Protein AF-A0A5J4UWK2-F1 (afdb_monomer)

pLDDT: mean 74.78, std 25.42, range [28.98, 98.69]

Secondary structure (DSSP, 8-state):
-PPP-------------------------------------------S---EEEEE-SS-TTSBSSHHHHHTSPP--TT-EEEEE-SSEEE--EEEEEEEEEEEEESSSSPEEEE--S--S-SEEEEEEEEEEESEEE--EEE-SSSS-EEESSS-SEEEEETTEE---------

Nearest PDB structures (foldseek):
  5c1e-assembly1_A  TM=6.680E-01  e=2.194E+00  Aspergillus niger ATCC 1015
  5c1c-assembly1_A  TM=6.688E-01  e=2.933E+00  Aspergillus niger ATCC 1015

Sequence (175 aa):
MFFAFLLSVVLSLGAKTPLQSTQSVPTISAQLHKDHIFQTALPLNQSSNLSCRSFVSQTLPESYHSVSEALAIPCTRDEGYEIILLDSEHTEYLKIDQNSSIIIRNAYTT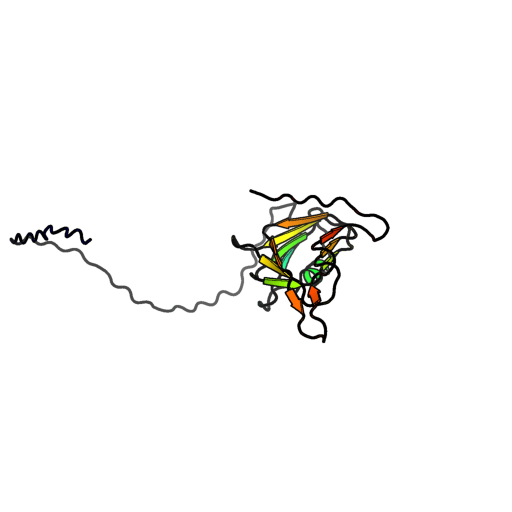PTIWQIDTMNGEIIQLITGNLTLINFEFRFIFLSNDSVPSFCPNKQLVFAGNEDNVRKLLFYLSP

Foldseek 3Di:
DDDDDDDDDDDDDDDDDDDDDDDDDDDDDDDDDDDDDDDDDDPPPDDPADEAEAEEDCPDPVGNPDPQSSQVPDTPGQQYYEYEYADLEDEAQEEDDDAHEYEYEYPDPAAREYFYPDAALESYEAAHYHYHYYRHDYDWDWDPPDPDIDIPNPHYHYFYHDPVDGDDDDDDDDD

Radius of gyration: 28.47 Å; Cα contacts (8 Å, |Δi|>4): 278; chains: 1; bounding box: 72×54×69 Å

Organism: NCBI:txid222440

Mean predicted aligned error: 15.44 Å

Solvent-accessible surface area (backbone atoms only — not comparable to full-atom values): 11475 Å² total; per-residue (Å²): 135,88,82,87,85,86,85,85,87,85,86,84,89,84,89,86,87,86,84,90,79,91,84,87,82,82,87,78,78,92,74,90,76,89,76,89,79,83,85,76,89,74,85,84,86,83,68,98,82,59,43,45,71,42,52,29,20,83,84,47,88,94,35,34,65,37,70,66,61,52,65,69,53,88,66,92,38,91,66,16,37,36,38,35,33,70,46,64,61,45,78,52,70,42,77,38,79,49,85,42,44,35,39,40,31,45,75,61,89,71,51,24,35,38,28,32,94,55,98,37,53,36,31,32,39,36,53,38,53,4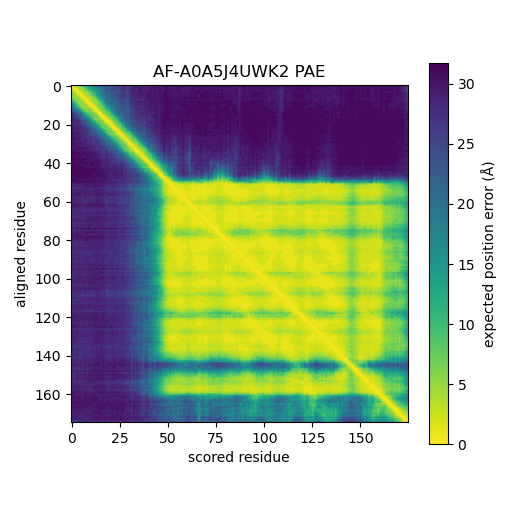6,83,45,81,42,59,69,41,81,46,77,40,79,45,77,89,49,102,61,78,39,59,12,46,70,72,42,64,68,44,42,31,50,102,92,46,80,49,88,81,82,83,84,80,78,133

Structure (mmCIF, N/CA/C/O backbone):
data_AF-A0A5J4UWK2-F1
#
_entry.id   AF-A0A5J4UWK2-F1
#
loop_
_atom_site.group_PDB
_atom_site.id
_atom_site.type_symbol
_atom_site.label_atom_id
_atom_site.label_alt_id
_atom_site.label_comp_id
_atom_site.label_asym_id
_atom_site.label_entity_id
_atom_site.label_seq_id
_atom_site.pdbx_PDB_ins_code
_atom_site.Cartn_x
_atom_site.Cartn_y
_atom_site.Cartn_z
_atom_site.occupancy
_atom_site.B_iso_or_equiv
_atom_site.auth_seq_id
_atom_site.auth_comp_id
_atom_site.auth_asym_id
_atom_site.auth_atom_id
_atom_site.pdbx_PDB_model_num
ATOM 1 N N . MET A 1 1 ? 11.121 -39.668 -44.895 1.00 43.03 1 MET A N 1
ATOM 2 C CA . MET A 1 1 ? 10.428 -40.492 -45.909 1.00 43.03 1 MET A CA 1
ATOM 3 C C . MET A 1 1 ? 8.939 -40.265 -45.717 1.00 43.03 1 MET A C 1
ATOM 5 O O . MET A 1 1 ? 8.455 -40.449 -44.610 1.00 43.03 1 MET A O 1
ATOM 9 N N . PHE A 1 2 ? 8.287 -39.700 -46.731 1.00 38.59 2 PHE A N 1
ATOM 10 C CA . PHE A 1 2 ? 6.919 -39.178 -46.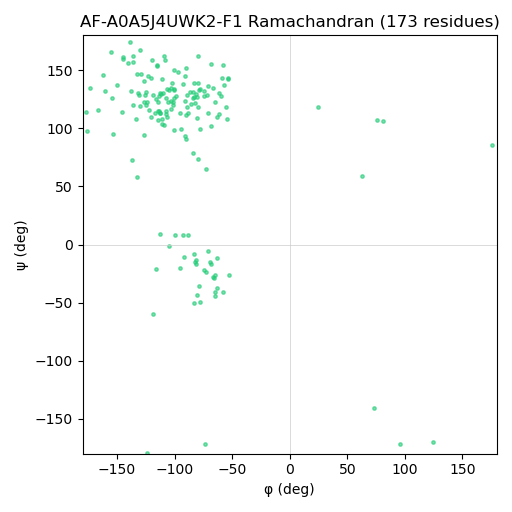698 1.00 38.59 2 PHE A CA 1
ATOM 11 C C . PHE A 1 2 ? 5.872 -40.288 -46.507 1.00 38.59 2 PHE A C 1
ATOM 13 O O . PHE A 1 2 ? 5.917 -41.290 -47.214 1.00 38.59 2 PHE A O 1
ATOM 20 N N . PHE A 1 3 ? 4.904 -40.067 -45.612 1.00 39.00 3 PHE A N 1
ATOM 21 C CA . PHE A 1 3 ? 3.642 -40.808 -45.559 1.00 39.00 3 PHE A CA 1
ATOM 22 C C . PHE A 1 3 ? 2.536 -39.924 -46.144 1.00 39.00 3 PHE A C 1
ATOM 24 O O . PHE A 1 3 ? 2.249 -38.852 -45.617 1.00 39.00 3 PHE A O 1
ATOM 31 N N . ALA A 1 4 ? 1.946 -40.367 -47.253 1.00 44.16 4 ALA A N 1
ATOM 32 C CA . ALA A 1 4 ? 0.772 -39.756 -47.858 1.00 44.16 4 ALA A CA 1
ATOM 33 C C . ALA A 1 4 ? -0.489 -40.397 -47.260 1.00 44.16 4 ALA A C 1
ATOM 35 O O . ALA A 1 4 ? -0.702 -41.596 -47.421 1.00 44.16 4 ALA A O 1
ATOM 36 N N . PHE A 1 5 ? -1.323 -39.598 -46.594 1.00 40.53 5 PHE A N 1
ATOM 37 C CA . PHE A 1 5 ? -2.692 -39.970 -46.247 1.00 40.53 5 PHE A CA 1
ATOM 38 C C . PHE A 1 5 ? -3.656 -39.179 -47.139 1.00 40.53 5 PHE A C 1
ATOM 40 O O . PHE A 1 5 ? -3.723 -37.955 -47.077 1.00 40.53 5 PHE A O 1
ATOM 47 N N . LEU A 1 6 ? -4.378 -39.906 -47.990 1.00 43.59 6 LEU A N 1
ATOM 48 C CA . LEU A 1 6 ? -5.564 -39.466 -48.725 1.00 43.59 6 LEU A CA 1
ATOM 49 C C . LEU A 1 6 ? -6.793 -40.011 -47.989 1.00 43.59 6 LEU A C 1
ATOM 51 O O . LEU A 1 6 ? -6.788 -41.196 -47.682 1.00 43.59 6 LEU A O 1
ATOM 55 N N . LEU A 1 7 ? -7.823 -39.186 -47.759 1.00 34.19 7 LEU A N 1
ATOM 56 C CA . LEU A 1 7 ? -9.255 -39.559 -47.678 1.00 34.19 7 LEU A CA 1
ATOM 57 C C . LEU A 1 7 ? -10.077 -38.256 -47.494 1.00 34.19 7 LEU A C 1
ATOM 59 O O . LEU A 1 7 ? -9.946 -37.576 -46.484 1.00 34.19 7 LEU A O 1
ATOM 63 N N . SER A 1 8 ? -10.645 -37.688 -48.564 1.00 42.53 8 SER A N 1
ATOM 64 C CA . SER A 1 8 ? -12.017 -37.854 -49.098 1.00 42.53 8 SER A CA 1
ATOM 65 C C . SER A 1 8 ? -13.097 -37.012 -48.391 1.00 42.53 8 SER A C 1
ATOM 67 O O . SER A 1 8 ? -13.543 -37.328 -47.292 1.00 42.53 8 SER A O 1
ATOM 69 N N . VAL A 1 9 ? -13.537 -35.961 -49.093 1.00 35.78 9 VAL A N 1
ATOM 70 C CA . VAL A 1 9 ? -14.672 -35.075 -48.784 1.00 35.78 9 VAL A CA 1
ATOM 71 C C . VAL A 1 9 ? -15.983 -35.756 -49.181 1.00 35.78 9 VAL A C 1
ATOM 73 O O . VAL A 1 9 ? -16.100 -36.243 -50.304 1.00 35.78 9 VAL A O 1
ATOM 76 N N . VAL A 1 10 ? -16.987 -35.740 -48.300 1.00 43.50 10 VAL A N 1
ATOM 77 C CA . VAL A 1 10 ? -18.362 -36.138 -48.637 1.00 43.50 10 VAL A CA 1
ATOM 78 C C . VAL A 1 10 ? -19.229 -34.884 -48.727 1.00 43.50 10 VAL A C 1
ATOM 80 O O . VAL A 1 10 ? -19.514 -34.234 -47.725 1.00 43.50 10 VAL A O 1
ATOM 83 N N . LEU A 1 11 ? -19.642 -34.549 -49.950 1.00 34.69 11 LEU A N 1
ATOM 84 C CA . LEU A 1 11 ? -20.719 -33.603 -50.235 1.00 34.69 11 LEU A CA 1
ATOM 85 C C . LEU A 1 11 ? -22.045 -34.363 -50.162 1.00 34.69 11 LEU A C 1
ATOM 87 O O . LEU A 1 11 ? -22.222 -35.353 -50.868 1.00 34.69 11 LEU A O 1
ATOM 91 N N . SER A 1 12 ? -22.995 -33.879 -49.363 1.00 41.53 12 SER A N 1
ATOM 92 C CA . SER A 1 12 ? -24.398 -34.267 -49.520 1.00 41.53 12 SER A CA 1
ATOM 93 C C . SER A 1 12 ? -25.218 -33.030 -49.878 1.00 41.53 12 SER A C 1
ATOM 95 O O . SER A 1 12 ? -25.323 -32.088 -49.096 1.00 41.53 12 SER A O 1
ATOM 97 N N . LEU A 1 13 ? -25.748 -33.022 -51.103 1.00 36.50 13 LEU A N 1
ATOM 98 C CA . LEU A 1 13 ? -26.844 -32.156 -51.524 1.00 36.50 13 LEU A CA 1
ATOM 99 C C . LEU A 1 13 ? -28.119 -33.000 -51.525 1.00 36.50 13 LEU A C 1
ATOM 101 O O . LEU A 1 13 ? -28.219 -33.974 -52.267 1.00 36.50 13 LEU A O 1
ATOM 105 N N . GLY A 1 14 ? -29.099 -32.600 -50.722 1.00 36.50 14 GLY A N 1
ATOM 106 C CA . GLY A 1 14 ? -30.459 -33.123 -50.763 1.00 36.50 14 GLY A CA 1
ATOM 107 C C . GLY A 1 14 ? -31.444 -31.963 -50.728 1.00 36.50 14 GLY A C 1
ATOM 108 O O . GLY A 1 14 ? -31.588 -31.302 -49.707 1.00 36.50 14 GLY A O 1
ATOM 109 N N . ALA A 1 15 ? -32.096 -31.703 -51.859 1.00 37.31 15 ALA A N 1
ATOM 110 C CA . ALA A 1 15 ? -33.138 -30.696 -52.014 1.00 37.31 15 ALA A CA 1
ATOM 111 C C . ALA A 1 15 ? -34.534 -31.343 -51.973 1.00 37.31 15 ALA A C 1
ATOM 113 O O . ALA A 1 15 ? -34.770 -32.299 -52.712 1.00 37.31 15 ALA A O 1
ATOM 114 N N . LYS A 1 16 ? -35.472 -30.770 -51.199 1.00 34.38 16 LYS A N 1
ATOM 115 C CA . LYS A 1 16 ? -36.838 -30.411 -51.646 1.00 34.38 16 LYS A CA 1
ATOM 116 C C . LYS A 1 16 ? -37.617 -29.628 -50.569 1.00 34.38 16 LYS A C 1
ATOM 118 O O . LYS A 1 16 ? -37.584 -29.947 -49.390 1.00 34.38 16 LYS A O 1
ATOM 123 N N . THR A 1 17 ? -38.260 -28.574 -51.058 1.00 41.78 17 THR A N 1
ATOM 124 C CA . THR A 1 17 ? -39.086 -27.485 -50.488 1.00 41.78 17 THR A CA 1
ATOM 125 C C . THR A 1 17 ? -40.504 -27.932 -50.041 1.00 41.78 17 THR A C 1
ATOM 127 O O . THR A 1 17 ? -40.829 -29.102 -50.218 1.00 41.78 17 THR A O 1
ATOM 130 N N . PRO A 1 18 ? -41.444 -27.030 -49.657 1.00 43.88 18 PRO A N 1
ATOM 131 C CA . PRO A 1 18 ? -41.449 -26.072 -48.535 1.00 43.88 18 PRO A CA 1
ATOM 132 C C . PRO A 1 18 ? -42.763 -26.154 -47.700 1.00 43.88 18 PRO A C 1
ATOM 134 O O . PRO A 1 18 ? -43.771 -26.671 -48.174 1.00 43.88 18 PRO A O 1
ATOM 137 N N . LEU A 1 19 ? -42.825 -25.543 -46.509 1.00 29.08 19 LEU A N 1
ATOM 138 C CA . LEU A 1 19 ? -44.104 -25.056 -45.957 1.00 29.08 19 LEU A CA 1
ATOM 139 C C . LEU A 1 19 ? -43.891 -23.890 -44.979 1.00 29.08 19 LEU A C 1
ATOM 141 O O . LEU A 1 19 ? -43.090 -23.961 -44.052 1.00 29.08 19 LEU A O 1
ATOM 145 N N . GLN A 1 20 ? -44.598 -22.797 -45.270 1.00 34.22 20 GLN A N 1
ATOM 146 C CA . GLN A 1 20 ? -44.681 -21.534 -44.535 1.00 34.22 20 GLN A CA 1
ATOM 147 C C . GLN A 1 20 ? -45.181 -21.710 -43.095 1.00 34.22 20 GLN A C 1
ATOM 149 O O . GLN A 1 20 ? -46.160 -22.412 -42.871 1.00 34.22 20 GLN A O 1
ATOM 154 N N . SER A 1 21 ? -44.639 -20.921 -42.164 1.00 28.98 21 SER A N 1
ATOM 155 C CA . SER A 1 21 ? -45.389 -19.807 -41.558 1.00 28.98 21 SER A CA 1
ATOM 156 C C . SER A 1 21 ? -44.516 -19.022 -40.569 1.00 28.98 21 SER A C 1
ATOM 158 O O . SER A 1 21 ? -44.122 -19.528 -39.527 1.00 28.98 21 SER A O 1
ATOM 160 N N . THR A 1 22 ? -44.249 -17.772 -40.947 1.00 34.00 22 THR A N 1
ATOM 161 C CA . THR A 1 22 ? -44.325 -16.533 -40.152 1.00 34.00 22 THR A CA 1
ATOM 162 C C . THR A 1 22 ? -44.189 -16.620 -38.627 1.00 34.00 22 THR A C 1
ATOM 164 O O . THR A 1 22 ? -45.107 -17.090 -37.963 1.00 34.00 22 THR A O 1
ATOM 167 N N . GLN A 1 23 ? -43.154 -15.972 -38.078 1.00 35.69 23 GLN A N 1
ATOM 168 C CA . GLN A 1 23 ? -43.320 -14.950 -37.034 1.00 35.69 23 GLN A CA 1
ATOM 169 C C . GLN A 1 23 ? -42.065 -14.068 -36.892 1.00 35.69 23 GLN A C 1
ATOM 171 O O . GLN A 1 23 ? -40.941 -14.471 -37.169 1.00 35.69 23 GLN A O 1
ATOM 176 N N . SER A 1 24 ? -42.336 -12.810 -36.575 1.00 34.81 24 SER A N 1
ATOM 177 C CA . SER A 1 24 ? -41.574 -11.582 -36.801 1.00 34.81 24 SER A CA 1
ATOM 178 C C . SER A 1 24 ? -40.419 -11.322 -35.828 1.00 34.81 24 SER A C 1
ATOM 180 O O . SER A 1 24 ? -40.590 -11.430 -34.617 1.00 34.81 24 SER A O 1
ATOM 182 N N . VAL A 1 25 ? -39.293 -10.843 -36.365 1.00 33.84 25 VAL A N 1
ATOM 183 C CA . VAL A 1 25 ? -38.193 -10.191 -35.631 1.00 33.84 25 VAL A CA 1
ATOM 184 C C . VAL A 1 25 ? -38.492 -8.693 -35.506 1.00 33.84 25 VAL A C 1
ATOM 186 O O . VAL A 1 25 ? -38.769 -8.071 -36.533 1.00 33.84 25 VAL A O 1
ATOM 189 N N . PRO A 1 26 ? -38.379 -8.066 -34.321 1.00 36.09 26 PRO A N 1
ATOM 190 C CA . PRO A 1 26 ? -38.217 -6.628 -34.235 1.00 36.09 26 PRO A CA 1
ATOM 191 C C . PRO A 1 26 ? -36.731 -6.271 -34.116 1.00 36.09 26 PRO A C 1
ATOM 193 O O . PRO A 1 26 ? -36.068 -6.552 -33.120 1.00 36.09 26 PRO A O 1
ATOM 196 N N . THR A 1 27 ? -36.225 -5.615 -35.157 1.00 32.97 27 THR A N 1
ATOM 197 C CA . THR A 1 27 ? -35.050 -4.743 -35.107 1.00 32.97 27 THR A CA 1
ATOM 198 C C . THR A 1 27 ? -35.382 -3.542 -34.222 1.00 32.97 27 THR A C 1
ATOM 200 O O . THR A 1 27 ? -36.329 -2.818 -34.523 1.00 32.97 27 THR A O 1
ATOM 203 N N . ILE A 1 28 ? -34.610 -3.299 -33.161 1.00 34.47 28 ILE A N 1
ATOM 204 C CA . ILE A 1 28 ? -34.637 -2.017 -32.445 1.00 34.47 28 ILE A CA 1
ATOM 205 C C . ILE A 1 28 ? -33.231 -1.429 -32.470 1.00 34.47 28 ILE A C 1
ATOM 207 O O . ILE A 1 28 ? -32.272 -2.001 -31.955 1.00 34.47 28 ILE A O 1
ATOM 211 N N . SER A 1 29 ? -33.157 -0.290 -33.150 1.00 34.34 29 SER A N 1
ATOM 212 C CA . SER A 1 29 ? -32.021 0.607 -33.287 1.00 34.34 29 SER A CA 1
ATOM 213 C C . SER A 1 29 ? -31.446 1.031 -31.937 1.00 34.34 29 SER A C 1
ATOM 215 O O . SER A 1 29 ? -32.180 1.327 -30.996 1.00 34.34 29 SER A O 1
ATOM 217 N N . ALA A 1 30 ? -30.119 1.142 -31.879 1.00 35.59 30 ALA A N 1
ATOM 218 C CA . ALA A 1 30 ? -29.423 1.819 -30.797 1.00 35.59 30 ALA A CA 1
ATOM 219 C C . ALA A 1 30 ? -29.822 3.304 -30.780 1.00 35.59 30 ALA A C 1
ATOM 221 O O . ALA A 1 30 ? -29.449 4.068 -31.671 1.00 35.59 30 ALA A O 1
ATOM 222 N N . GLN A 1 31 ? -30.577 3.708 -29.761 1.00 32.22 31 GLN A N 1
ATOM 223 C CA . GLN A 1 31 ? -30.819 5.107 -29.436 1.00 32.22 31 GLN A CA 1
ATOM 224 C C . GLN A 1 31 ? -30.112 5.423 -28.119 1.00 32.22 31 GLN A C 1
ATOM 226 O O . GLN A 1 31 ? -30.502 4.974 -27.046 1.00 32.22 31 GLN A O 1
ATOM 231 N N . LEU A 1 32 ? -29.030 6.188 -28.251 1.00 31.91 32 LEU A N 1
ATOM 232 C CA . LEU A 1 32 ? -28.302 6.865 -27.188 1.00 31.91 32 LEU A CA 1
ATOM 233 C C . LEU A 1 32 ? -29.280 7.743 -26.388 1.00 31.91 32 LEU A C 1
ATOM 235 O O . LEU A 1 32 ? -29.733 8.769 -26.895 1.00 31.91 32 LEU A O 1
ATOM 239 N N . HIS A 1 33 ? -29.605 7.346 -25.157 1.00 29.83 33 HIS A N 1
ATOM 240 C CA . HIS A 1 33 ? -30.259 8.213 -24.176 1.00 2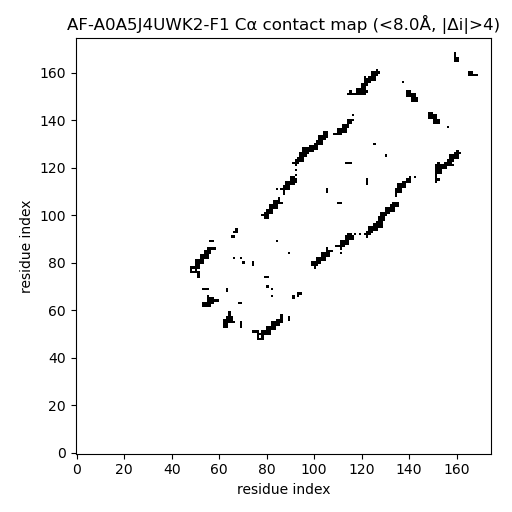9.83 33 HIS A CA 1
ATOM 241 C C . HIS A 1 33 ? -29.238 8.590 -23.108 1.00 29.83 33 HIS A C 1
ATOM 243 O O . HIS A 1 33 ? -28.711 7.754 -22.376 1.00 29.83 33 HIS A O 1
ATOM 249 N N . LYS A 1 34 ? -28.909 9.876 -23.109 1.00 42.69 34 LYS A N 1
ATOM 250 C CA . LYS A 1 34 ? -28.020 10.545 -22.176 1.00 42.69 34 LYS A CA 1
ATOM 251 C C . LYS A 1 34 ? -28.895 11.052 -21.040 1.00 42.69 34 LYS A C 1
ATOM 253 O O . LYS A 1 34 ? -29.401 12.159 -21.158 1.00 42.69 34 LYS A O 1
ATOM 258 N N . ASP A 1 35 ? -29.043 10.269 -19.975 1.00 32.16 35 ASP A N 1
ATOM 259 C CA . ASP A 1 35 ? -29.696 10.753 -18.761 1.00 32.16 35 ASP A CA 1
ATOM 260 C C . ASP A 1 35 ? -28.721 10.848 -17.591 1.00 32.16 35 ASP A C 1
ATOM 262 O O . ASP A 1 35 ? -28.131 9.894 -17.089 1.00 32.16 35 ASP A O 1
ATOM 266 N N . HIS A 1 36 ? -28.565 12.108 -17.225 1.00 35.97 36 HIS A N 1
ATOM 267 C CA . HIS A 1 36 ? -28.028 12.679 -16.018 1.00 35.97 36 HIS A CA 1
ATOM 268 C C . HIS A 1 36 ? -28.782 12.137 -14.795 1.00 35.97 36 HIS A C 1
ATOM 270 O O . HIS A 1 36 ? -29.971 12.401 -14.646 1.00 35.97 36 HIS A O 1
ATOM 276 N N . ILE A 1 37 ? -28.093 11.438 -13.890 1.00 31.30 37 ILE A N 1
ATOM 277 C CA . ILE A 1 37 ? -28.556 11.288 -12.505 1.00 31.30 37 ILE A CA 1
ATOM 278 C C . ILE A 1 37 ? -27.422 11.725 -11.584 1.00 31.30 37 ILE A C 1
ATOM 280 O O . ILE A 1 37 ? -26.526 10.957 -11.243 1.00 31.30 37 ILE A O 1
ATOM 284 N N . PHE A 1 38 ? -27.476 12.996 -11.193 1.00 40.97 38 PHE A N 1
ATOM 285 C CA . PHE A 1 38 ? -26.950 13.423 -9.908 1.00 40.97 38 PHE A CA 1
ATOM 286 C C . PHE A 1 38 ? -28.018 13.171 -8.838 1.00 40.97 38 PHE A C 1
ATOM 288 O O . PHE A 1 38 ? -29.189 13.481 -9.033 1.00 40.97 38 PHE A O 1
ATOM 295 N N . GLN A 1 39 ? -27.532 12.682 -7.696 1.00 48.44 39 GLN A N 1
ATOM 296 C CA . GLN A 1 39 ? -28.163 12.617 -6.377 1.00 48.44 39 GLN A CA 1
ATOM 297 C C . GLN A 1 39 ? -29.241 11.551 -6.143 1.00 48.44 39 GLN A C 1
ATOM 299 O O . GLN A 1 39 ? -30.425 11.727 -6.409 1.00 48.44 39 GLN A O 1
ATOM 304 N N . THR A 1 40 ? -28.858 10.539 -5.364 1.00 33.31 40 THR A N 1
ATOM 305 C CA . THR A 1 40 ? -29.579 10.283 -4.110 1.00 33.31 40 THR A CA 1
ATOM 306 C C . THR A 1 40 ? -28.596 9.766 -3.065 1.00 33.31 40 THR A C 1
ATOM 308 O O . THR A 1 40 ? -28.025 8.689 -3.212 1.00 33.31 40 THR A O 1
ATOM 311 N N . ALA A 1 41 ? -28.373 10.552 -2.011 1.00 52.06 41 ALA A N 1
ATOM 312 C CA . ALA A 1 41 ? -27.774 10.046 -0.786 1.00 52.06 41 ALA A CA 1
ATOM 313 C C . ALA A 1 41 ? -28.707 8.959 -0.228 1.00 52.06 41 ALA A C 1
ATOM 315 O O . ALA A 1 41 ? -29.835 9.256 0.165 1.00 52.06 41 ALA A O 1
ATOM 316 N N . LEU A 1 42 ? -28.262 7.701 -0.236 1.00 37.16 42 LEU A N 1
ATOM 317 C CA . LEU A 1 42 ? -28.945 6.626 0.478 1.00 37.16 42 LEU A CA 1
ATOM 318 C C . LEU A 1 42 ? -28.534 6.673 1.957 1.00 37.16 42 LEU A C 1
ATOM 320 O O . LEU A 1 42 ? -27.336 6.687 2.249 1.00 37.16 42 LEU A O 1
ATOM 324 N N . PRO A 1 43 ? -29.485 6.659 2.907 1.00 49.44 43 PRO A N 1
ATOM 325 C CA . PRO A 1 43 ? -29.156 6.558 4.316 1.00 49.44 43 PRO A CA 1
ATOM 326 C C . PRO A 1 43 ? -28.823 5.094 4.612 1.00 49.44 43 PRO A C 1
ATOM 328 O O . PRO A 1 43 ? -29.721 4.272 4.784 1.00 49.44 43 PRO A O 1
ATOM 331 N N . LEU A 1 44 ? -27.538 4.735 4.669 1.00 39.81 44 LEU A N 1
ATOM 332 C CA . LEU A 1 44 ? -27.152 3.401 5.126 1.00 39.81 44 LEU A CA 1
ATOM 333 C C . LEU A 1 44 ? -27.079 3.381 6.655 1.00 39.81 44 LEU A C 1
ATOM 335 O O . LEU A 1 44 ? -26.008 3.438 7.252 1.00 39.81 44 LEU A O 1
ATOM 339 N N . ASN A 1 45 ? -28.241 3.283 7.295 1.00 62.44 45 ASN A N 1
ATOM 340 C CA . ASN A 1 45 ? -28.310 2.769 8.653 1.00 62.44 45 ASN A CA 1
ATOM 341 C C . ASN A 1 45 ? -28.508 1.249 8.591 1.00 62.44 45 ASN A C 1
ATOM 343 O O . ASN A 1 45 ? -29.643 0.792 8.489 1.00 62.44 45 ASN A O 1
ATOM 347 N N . GLN A 1 46 ? -27.395 0.505 8.592 1.00 47.62 46 GLN A N 1
ATOM 348 C CA . GLN A 1 46 ? -27.211 -0.800 9.252 1.00 47.62 46 GLN A CA 1
ATOM 349 C C . GLN A 1 46 ? -25.823 -1.377 8.920 1.00 47.62 46 GLN A C 1
ATOM 351 O O . GLN A 1 46 ? -25.645 -2.171 8.004 1.00 47.62 46 GLN A O 1
ATOM 356 N N . SER A 1 47 ? -24.822 -0.973 9.694 1.00 47.75 47 SER A N 1
ATOM 357 C CA . SER A 1 47 ? -23.765 -1.869 10.170 1.00 47.75 47 SER A CA 1
ATOM 358 C C . SER A 1 47 ? -23.028 -1.114 11.265 1.00 47.75 47 SER A C 1
ATOM 360 O O . SER A 1 47 ? -22.463 -0.044 11.037 1.00 47.75 47 SER A O 1
ATOM 362 N N . SER A 1 48 ? -23.098 -1.639 12.482 1.00 54.69 48 SER A N 1
ATOM 363 C CA . SER A 1 48 ? -22.409 -1.065 13.633 1.00 54.69 48 SER A CA 1
ATOM 364 C C . SER A 1 48 ? -20.888 -1.246 13.568 1.00 54.69 48 SER A C 1
ATOM 366 O O . SER A 1 48 ? -20.210 -0.649 14.389 1.00 54.69 48 SER A O 1
ATOM 368 N N . ASN A 1 49 ? -20.360 -1.979 12.577 1.00 61.16 49 ASN A N 1
ATOM 369 C CA . ASN A 1 49 ? -18.951 -2.361 12.473 1.00 61.16 49 ASN A CA 1
ATOM 370 C C . ASN A 1 49 ? -18.457 -2.193 11.022 1.00 61.16 49 ASN A C 1
ATOM 372 O O . ASN A 1 49 ? -18.321 -3.161 10.272 1.00 61.16 49 ASN A O 1
ATOM 376 N N . LEU A 1 50 ? -18.279 -0.951 10.576 1.00 83.62 50 LEU A N 1
ATOM 377 C CA . LEU A 1 50 ? -17.740 -0.628 9.250 1.00 83.62 50 LEU A CA 1
ATOM 378 C C . LEU A 1 50 ? -16.391 0.057 9.436 1.00 83.62 50 LEU A C 1
ATOM 380 O O . LEU A 1 50 ? -16.328 1.111 10.070 1.00 83.62 50 LEU A O 1
ATOM 384 N N . SER A 1 51 ? -15.350 -0.524 8.842 1.00 89.00 51 SER A N 1
ATOM 385 C CA . SER A 1 51 ? -14.037 0.100 8.694 1.00 89.00 51 SER A CA 1
ATOM 386 C C . SER A 1 51 ? -14.134 1.427 7.939 1.00 89.00 51 SER A C 1
ATOM 388 O O . SER A 1 51 ? -15.035 1.642 7.119 1.00 89.00 51 SER A O 1
ATOM 390 N N . CYS A 1 52 ? -13.177 2.320 8.182 1.00 95.50 52 CYS A N 1
ATOM 391 C CA . CYS A 1 52 ? -12.999 3.517 7.371 1.00 95.50 52 CYS A CA 1
ATOM 392 C C . CYS A 1 52 ? -12.518 3.100 5.985 1.00 95.50 52 CYS A C 1
ATOM 394 O O . CYS A 1 52 ? -11.358 2.721 5.803 1.00 95.50 52 CYS A O 1
ATOM 396 N N . ARG A 1 53 ? -13.449 3.106 5.029 1.00 96.75 53 ARG A N 1
ATOM 397 C CA . ARG A 1 53 ? -13.191 2.689 3.656 1.00 96.75 53 ARG A CA 1
ATOM 398 C C . ARG A 1 53 ? -12.720 3.862 2.808 1.00 96.75 53 ARG A C 1
ATOM 400 O O . ARG A 1 53 ? -13.429 4.862 2.715 1.00 96.75 53 ARG A O 1
ATOM 407 N N . SER A 1 54 ? -11.605 3.666 2.115 1.00 97.81 54 SER A N 1
ATOM 408 C CA . SER A 1 54 ? -11.037 4.629 1.170 1.00 97.81 54 SER A CA 1
ATOM 409 C C . SER A 1 54 ? -10.655 3.948 -0.142 1.00 97.81 54 SER A C 1
ATOM 411 O O . SER A 1 54 ? -10.237 2.789 -0.157 1.00 97.81 54 SER A O 1
ATOM 413 N N . PHE A 1 55 ? -10.785 4.680 -1.247 1.00 98.25 55 PHE A N 1
ATOM 414 C CA . PHE A 1 55 ? -10.348 4.245 -2.573 1.00 98.25 55 PHE A CA 1
ATOM 415 C C . PHE A 1 55 ? -9.084 5.002 -2.969 1.00 98.25 55 PHE A C 1
ATOM 417 O O . PHE A 1 55 ? -9.034 6.223 -2.814 1.00 98.25 55 PHE A O 1
ATOM 424 N N . VAL A 1 56 ? -8.089 4.275 -3.475 1.00 98.69 56 VAL A N 1
ATOM 425 C CA . VAL A 1 56 ? -6.800 4.828 -3.903 1.00 98.69 56 VAL A CA 1
ATOM 426 C C . VAL A 1 56 ? -6.603 4.569 -5.390 1.00 98.69 56 VAL A C 1
ATOM 428 O O . VAL A 1 56 ? -6.740 3.429 -5.845 1.00 98.69 56 VAL A O 1
ATOM 431 N N . SER A 1 57 ? -6.275 5.622 -6.132 1.00 98.38 57 SER A N 1
ATOM 432 C CA . SER A 1 57 ? -5.824 5.542 -7.518 1.00 98.38 57 SER A CA 1
ATOM 433 C C . SER A 1 57 ? -4.878 6.689 -7.850 1.00 98.38 57 SER A C 1
ATOM 435 O O . SER A 1 57 ? -5.152 7.841 -7.531 1.00 98.38 57 SER A O 1
ATOM 437 N N . GLN A 1 58 ? -3.806 6.373 -8.565 1.00 97.88 58 GLN A N 1
ATOM 438 C CA . GLN A 1 58 ? -2.856 7.319 -9.144 1.00 97.88 58 GLN A CA 1
ATOM 439 C C . GLN A 1 58 ? -3.346 7.881 -10.491 1.00 97.88 58 GLN A C 1
ATOM 441 O O . GLN A 1 58 ? -2.720 8.787 -11.040 1.00 97.88 58 GLN A O 1
ATOM 446 N N . THR A 1 59 ? -4.445 7.348 -11.044 1.00 96.75 59 THR A N 1
ATOM 447 C CA . THR A 1 59 ? -4.983 7.741 -12.359 1.00 96.75 59 THR A CA 1
ATOM 448 C C . THR A 1 59 ? -6.372 8.383 -12.301 1.00 96.75 59 THR A C 1
ATOM 450 O O . THR A 1 59 ? -6.741 9.115 -13.224 1.00 96.75 59 THR A O 1
ATOM 453 N N . LEU A 1 60 ? -7.145 8.155 -11.231 1.00 96.50 60 LEU A N 1
ATOM 454 C CA . LEU A 1 60 ? -8.507 8.675 -11.077 1.00 96.50 60 LEU A CA 1
ATOM 455 C C . LEU A 1 60 ? -8.554 9.927 -10.170 1.00 96.50 60 LEU A C 1
ATOM 457 O O . LEU A 1 60 ? -8.127 9.863 -9.018 1.00 96.50 60 LEU A O 1
ATOM 461 N N . PRO A 1 61 ? -9.134 11.057 -10.631 1.00 92.31 61 PRO A N 1
ATOM 462 C CA . PRO A 1 61 ? -9.160 12.308 -9.858 1.00 92.31 61 PRO A CA 1
ATOM 463 C C . PRO A 1 61 ? -9.978 12.281 -8.559 1.00 92.31 61 PRO A C 1
ATOM 465 O O . PRO A 1 61 ? -9.678 13.026 -7.636 1.00 92.31 61 PRO A O 1
ATOM 468 N N . GLU A 1 62 ? -11.021 11.451 -8.484 1.00 92.44 62 GLU A N 1
ATOM 469 C CA . GLU A 1 62 ? -11.972 11.421 -7.355 1.00 92.44 62 GLU A CA 1
ATOM 470 C C . GLU A 1 62 ? -11.533 10.482 -6.212 1.00 92.44 62 GLU A C 1
ATOM 472 O O . GLU A 1 62 ? -12.301 10.201 -5.292 1.00 92.44 62 GLU A O 1
ATOM 477 N N . SER A 1 63 ? -10.309 9.957 -6.275 1.00 96.94 63 SER A N 1
ATOM 478 C CA . SER A 1 63 ? -9.724 9.062 -5.272 1.00 96.94 63 SER A CA 1
ATOM 479 C C . SER A 1 63 ? -8.458 9.647 -4.662 1.00 96.94 63 SER A C 1
ATOM 481 O O . SER A 1 63 ? -7.779 10.473 -5.276 1.00 96.94 63 SER A O 1
ATOM 483 N N . TYR A 1 64 ? -8.106 9.160 -3.470 1.00 98.56 64 TYR A N 1
ATOM 484 C CA . TYR A 1 64 ? -6.798 9.435 -2.882 1.00 98.56 64 TYR A CA 1
ATOM 485 C C . TYR A 1 64 ? -5.701 8.968 -3.840 1.00 98.56 64 TYR A C 1
ATOM 487 O O . TYR A 1 64 ? -5.806 7.892 -4.429 1.00 98.56 64 TYR A O 1
ATOM 495 N N . HIS A 1 65 ? -4.655 9.769 -3.997 1.00 98.12 65 HIS A N 1
ATOM 496 C CA . HIS A 1 65 ? -3.558 9.470 -4.914 1.00 98.12 65 HIS A CA 1
ATOM 497 C C . HIS A 1 65 ? -2.542 8.495 -4.313 1.00 98.12 65 HIS A C 1
ATOM 499 O O . HIS A 1 65 ? -1.752 7.891 -5.039 1.00 98.12 65 HIS A O 1
ATOM 505 N N . SER A 1 66 ? -2.558 8.309 -2.993 1.00 98.50 66 SER A N 1
ATOM 506 C CA . SER A 1 66 ? -1.684 7.365 -2.303 1.00 98.50 66 SER A CA 1
ATOM 507 C C . SER A 1 66 ? -2.369 6.711 -1.103 1.00 98.50 66 SER A C 1
ATOM 509 O O . SER A 1 66 ? -3.354 7.212 -0.553 1.00 98.50 66 SER A O 1
ATOM 511 N N . VAL A 1 67 ? -1.833 5.570 -0.671 1.00 98.56 67 VAL A N 1
ATOM 512 C CA . VAL A 1 67 ? -2.262 4.893 0.556 1.00 98.56 67 VAL A CA 1
ATOM 513 C C . VAL A 1 67 ? -1.946 5.762 1.771 1.00 98.56 67 VAL A C 1
ATOM 515 O O . VAL A 1 67 ? -2.769 5.871 2.677 1.00 98.56 67 VAL A O 1
ATOM 518 N N . SER A 1 68 ? -0.783 6.411 1.786 1.00 98.25 68 SER A N 1
ATOM 519 C CA . SER A 1 68 ? -0.393 7.363 2.832 1.00 98.25 68 SER A CA 1
ATOM 520 C C . SER A 1 68 ? -1.377 8.528 2.973 1.00 98.25 68 SER A C 1
ATOM 522 O O . SER A 1 68 ? -1.720 8.890 4.098 1.00 98.25 68 SER A O 1
ATOM 524 N N . GLU A 1 69 ? -1.888 9.075 1.867 1.00 98.19 69 GLU A N 1
ATOM 525 C CA . GLU A 1 69 ? -2.912 10.124 1.888 1.00 98.19 69 GLU A CA 1
ATOM 526 C C . GLU A 1 69 ? -4.227 9.605 2.486 1.00 98.19 69 GLU A C 1
ATOM 528 O O . GLU A 1 69 ? -4.813 10.249 3.356 1.00 98.19 69 GLU A O 1
ATOM 533 N N . ALA A 1 70 ? -4.654 8.401 2.092 1.00 98.19 70 ALA A N 1
ATOM 534 C CA . ALA A 1 70 ? -5.850 7.772 2.645 1.00 98.19 70 ALA A CA 1
ATOM 535 C C . ALA A 1 70 ? -5.725 7.480 4.155 1.00 98.19 70 ALA A C 1
ATOM 537 O O . ALA A 1 70 ? -6.701 7.636 4.890 1.00 98.19 70 ALA A O 1
ATOM 538 N N . LEU A 1 71 ? -4.540 7.079 4.630 1.00 97.88 71 LEU A N 1
ATOM 539 C CA . LEU A 1 71 ? -4.264 6.819 6.051 1.00 97.88 71 LEU A CA 1
ATOM 540 C C . LEU A 1 71 ? -4.133 8.099 6.886 1.00 97.88 71 LEU A C 1
ATOM 542 O O . LEU A 1 71 ? -4.340 8.048 8.096 1.00 97.88 71 LEU A O 1
ATOM 546 N N . ALA A 1 72 ? -3.823 9.241 6.267 1.00 97.31 72 ALA A N 1
ATOM 547 C CA . ALA A 1 72 ? -3.749 10.525 6.962 1.00 97.31 72 ALA A CA 1
ATOM 548 C C . ALA A 1 72 ? -5.124 11.018 7.449 1.00 97.31 72 ALA A C 1
ATOM 550 O O . ALA A 1 72 ? -5.197 11.895 8.312 1.00 97.31 72 ALA A O 1
ATOM 551 N N . ILE A 1 73 ? -6.216 10.460 6.916 1.00 96.38 73 ILE A N 1
ATOM 552 C CA . ILE A 1 73 ? -7.578 10.768 7.345 1.00 96.38 73 ILE A CA 1
ATOM 553 C C . ILE A 1 73 ? -7.895 9.994 8.630 1.00 96.38 73 ILE A C 1
ATOM 555 O O . ILE A 1 73 ? -7.919 8.765 8.601 1.00 96.38 73 ILE A O 1
ATOM 559 N N . PRO A 1 74 ? -8.190 10.670 9.757 1.00 93.88 74 PRO A N 1
ATOM 560 C CA . PRO A 1 74 ? -8.433 9.985 11.019 1.00 93.88 74 PRO A CA 1
ATOM 561 C C . PRO A 1 74 ? -9.610 9.007 10.947 1.00 93.88 74 PRO A C 1
ATOM 563 O O . PRO A 1 74 ? -10.729 9.386 10.598 1.00 93.88 74 PRO A O 1
ATOM 566 N N . CYS A 1 75 ? -9.372 7.764 11.361 1.00 93.94 75 CYS A N 1
ATOM 567 C CA . CYS A 1 75 ? -10.413 6.762 11.539 1.00 93.94 75 CYS A CA 1
ATOM 568 C C . CYS A 1 75 ? -10.762 6.572 13.018 1.00 93.94 75 CYS A C 1
ATOM 570 O O . CYS A 1 75 ? -9.904 6.235 13.830 1.00 93.94 75 CYS A O 1
ATOM 572 N N . THR A 1 76 ? -12.038 6.749 13.365 1.00 90.00 76 THR A N 1
ATOM 573 C CA . THR A 1 76 ? -12.562 6.548 14.729 1.00 90.00 76 THR A CA 1
ATOM 574 C C . THR A 1 76 ? -13.249 5.195 14.919 1.00 90.00 76 THR A C 1
ATOM 576 O O . THR A 1 76 ? -13.902 4.977 15.936 1.00 90.00 76 THR A O 1
ATOM 579 N N . ARG A 1 77 ? -13.154 4.305 13.925 1.00 89.19 77 ARG A N 1
ATOM 580 C CA . ARG A 1 77 ? -13.794 2.986 13.926 1.00 89.19 77 ARG A CA 1
ATOM 581 C C . ARG A 1 77 ? -12.840 1.935 14.477 1.00 89.19 77 ARG A C 1
ATOM 583 O O . ARG A 1 77 ? -11.670 1.915 14.098 1.00 89.19 77 ARG A O 1
ATOM 590 N N . ASP A 1 78 ? -13.361 1.041 15.311 1.00 88.38 78 ASP A N 1
ATOM 591 C CA . ASP A 1 78 ? -12.576 -0.020 15.953 1.00 88.38 78 ASP A CA 1
ATOM 592 C C . ASP A 1 78 ? -12.049 -1.045 14.934 1.00 88.38 78 ASP A C 1
ATOM 594 O O . ASP A 1 78 ? -10.981 -1.628 15.116 1.00 88.38 78 ASP A O 1
ATOM 598 N N . GLU A 1 79 ? -12.757 -1.223 13.815 1.00 90.81 79 GLU A N 1
ATOM 599 C CA . GLU A 1 79 ? -12.355 -2.083 12.697 1.00 90.81 79 GLU A CA 1
ATOM 600 C C . GLU A 1 79 ? -11.138 -1.536 11.934 1.00 90.81 79 GLU A C 1
ATOM 602 O O . GLU A 1 79 ? -10.505 -2.265 11.167 1.00 90.81 79 GLU A O 1
ATOM 607 N N . GLY A 1 80 ? -10.800 -0.261 12.143 1.00 95.19 80 GLY A N 1
ATOM 608 C CA . GLY A 1 80 ? -9.694 0.416 11.484 1.00 95.19 80 GLY A CA 1
ATOM 609 C C . GLY A 1 80 ? -9.972 0.730 10.014 1.00 95.19 80 GLY A C 1
ATOM 610 O O . GLY A 1 80 ? -11.071 1.150 9.648 1.00 95.19 80 GLY A O 1
ATOM 611 N N . TYR A 1 81 ? -8.955 0.573 9.170 1.00 97.44 81 TYR A N 1
ATOM 612 C CA . TYR A 1 81 ? -8.950 1.031 7.781 1.00 97.44 81 TYR A CA 1
ATOM 613 C C . TYR A 1 81 ? -9.185 -0.116 6.797 1.00 97.44 81 TYR A C 1
ATOM 615 O O . TYR A 1 81 ? -8.595 -1.190 6.921 1.00 97.44 81 TYR A O 1
ATOM 623 N N . GLU A 1 82 ? -9.983 0.151 5.763 1.00 97.81 82 GLU A N 1
ATOM 624 C CA . GLU A 1 82 ? -10.057 -0.666 4.549 1.00 97.81 82 GLU A CA 1
ATOM 625 C C . GLU A 1 82 ? -9.695 0.207 3.345 1.00 97.81 82 GLU A C 1
ATOM 627 O O . GLU A 1 82 ? -10.453 1.088 2.945 1.00 97.81 82 GLU A O 1
ATOM 632 N N . ILE A 1 83 ? -8.537 -0.046 2.749 1.00 98.38 83 ILE A N 1
ATOM 633 C CA . ILE A 1 83 ? -8.038 0.693 1.594 1.00 98.38 83 ILE A CA 1
ATOM 634 C C . ILE A 1 83 ? -8.135 -0.203 0.364 1.00 98.38 83 ILE A C 1
ATOM 636 O O . ILE A 1 83 ? -7.635 -1.330 0.357 1.00 98.38 83 ILE A O 1
ATOM 640 N N . ILE A 1 84 ? -8.798 0.303 -0.674 1.00 98.44 84 ILE A N 1
ATOM 641 C CA . ILE A 1 84 ? -9.047 -0.418 -1.921 1.00 98.44 84 ILE A CA 1
ATOM 642 C C . ILE A 1 84 ? -8.262 0.262 -3.045 1.00 98.44 84 ILE A C 1
ATOM 644 O O . ILE A 1 84 ? -8.577 1.395 -3.414 1.00 98.44 84 ILE A O 1
ATOM 648 N N . LEU A 1 85 ? -7.258 -0.428 -3.591 1.00 98.56 85 LEU A N 1
ATOM 649 C CA . LEU A 1 85 ? -6.472 0.058 -4.729 1.00 98.56 85 LEU A CA 1
ATOM 650 C C . LEU A 1 85 ? -7.203 -0.249 -6.036 1.00 98.56 85 LEU A C 1
ATOM 652 O O . LEU A 1 85 ? -7.599 -1.393 -6.290 1.00 98.56 85 LEU A O 1
ATOM 656 N N . LEU A 1 86 ? -7.393 0.794 -6.843 1.00 98.19 86 LEU A N 1
ATOM 657 C CA . LEU A 1 86 ? -8.119 0.743 -8.110 1.00 98.19 86 LEU A CA 1
ATOM 658 C C . LEU A 1 86 ? -7.202 0.538 -9.321 1.00 98.19 86 LEU A C 1
ATOM 660 O O . LEU A 1 86 ? -7.685 0.110 -10.363 1.00 98.19 86 LEU A O 1
ATOM 664 N N . ASP A 1 87 ? -5.906 0.821 -9.213 1.00 98.06 87 ASP A N 1
ATOM 665 C CA . ASP A 1 87 ? -4.971 0.635 -10.324 1.00 98.06 87 ASP A CA 1
ATOM 666 C C . ASP A 1 87 ? -4.346 -0.768 -10.331 1.00 98.06 87 ASP A C 1
ATOM 668 O O . ASP A 1 87 ? -4.169 -1.419 -9.295 1.00 98.06 87 ASP A O 1
ATOM 672 N N . SER A 1 88 ? -3.986 -1.238 -11.528 1.00 97.50 88 SER A N 1
ATOM 673 C CA . SER A 1 88 ? -3.229 -2.483 -11.704 1.00 97.50 88 SER A CA 1
ATOM 674 C C . SER A 1 88 ? -1.765 -2.348 -11.293 1.00 97.50 88 SER A C 1
ATOM 676 O O . SER A 1 88 ? -1.129 -3.350 -10.985 1.00 97.50 88 SER A O 1
ATOM 678 N N . GLU A 1 89 ? -1.227 -1.129 -11.298 1.00 97.88 89 GLU A N 1
ATOM 679 C CA . GLU A 1 89 ? 0.112 -0.815 -10.807 1.00 97.88 89 GLU A CA 1
ATOM 680 C C . GLU A 1 89 ? 0.020 0.320 -9.791 1.00 97.88 89 GLU A C 1
ATOM 682 O O . GLU A 1 89 ? -0.749 1.259 -9.977 1.00 97.88 89 GLU A O 1
ATOM 687 N N . HIS A 1 90 ? 0.807 0.228 -8.725 1.00 98.00 90 HIS A N 1
ATOM 688 C CA . HIS A 1 90 ? 0.858 1.221 -7.663 1.00 98.00 90 HIS A CA 1
ATOM 689 C C . HIS A 1 90 ? 2.310 1.494 -7.290 1.00 98.00 90 HIS A C 1
ATOM 691 O O . HIS A 1 90 ? 3.042 0.583 -6.894 1.00 98.00 90 HIS A O 1
ATOM 697 N N . THR A 1 91 ? 2.741 2.744 -7.440 1.00 97.38 91 THR A N 1
ATOM 698 C CA . THR A 1 91 ? 4.109 3.160 -7.110 1.00 97.38 91 THR A CA 1
ATOM 699 C C . THR A 1 91 ? 4.090 4.025 -5.858 1.00 97.38 91 THR A C 1
ATOM 701 O O . THR A 1 91 ? 3.699 5.188 -5.916 1.00 97.38 91 THR A O 1
ATOM 704 N N . GLU A 1 92 ? 4.477 3.460 -4.715 1.00 97.94 92 GLU A N 1
ATOM 705 C CA . GLU A 1 92 ? 4.490 4.174 -3.435 1.00 97.94 92 GLU A CA 1
ATOM 706 C C . GLU A 1 92 ? 5.405 3.483 -2.425 1.00 97.94 92 GLU A C 1
ATOM 708 O O . GLU A 1 92 ? 5.280 2.281 -2.183 1.00 97.94 92 GLU A O 1
ATOM 713 N N . TYR A 1 93 ? 6.267 4.264 -1.771 1.00 96.81 93 TYR A N 1
ATOM 714 C CA . TYR A 1 93 ? 6.867 3.862 -0.502 1.00 96.81 93 TYR A CA 1
ATOM 715 C C . TYR A 1 93 ? 5.894 4.164 0.636 1.00 96.81 93 TYR A C 1
ATOM 717 O O . TYR A 1 93 ? 5.511 5.317 0.836 1.00 96.81 93 TYR A O 1
ATOM 725 N N . LEU A 1 94 ? 5.520 3.140 1.399 1.00 97.56 94 LEU A N 1
ATOM 726 C CA . LEU A 1 94 ? 4.531 3.258 2.460 1.00 97.56 94 LEU A CA 1
ATOM 727 C C . LEU A 1 94 ? 5.164 3.056 3.834 1.00 97.56 94 LEU A C 1
ATOM 729 O O . LEU A 1 94 ? 5.537 1.944 4.202 1.00 97.56 94 LEU A O 1
ATOM 733 N N . LYS A 1 95 ? 5.194 4.118 4.636 1.00 96.25 95 LYS A N 1
ATOM 734 C CA . LYS A 1 95 ? 5.544 4.053 6.056 1.00 96.25 95 LYS A CA 1
ATOM 735 C C . LYS A 1 95 ? 4.284 4.110 6.913 1.00 96.25 95 LYS A C 1
ATOM 737 O O . LYS A 1 95 ? 3.529 5.075 6.842 1.00 96.25 95 LYS A O 1
ATOM 742 N N . ILE A 1 96 ? 4.086 3.102 7.754 1.00 96.25 96 ILE A N 1
ATOM 743 C CA . ILE A 1 96 ? 2.974 3.007 8.699 1.00 96.25 96 ILE A CA 1
ATOM 744 C C . ILE A 1 96 ? 3.541 3.076 10.112 1.00 96.25 96 ILE A C 1
ATOM 746 O O . ILE A 1 96 ? 4.248 2.174 10.562 1.00 96.25 96 ILE A O 1
ATOM 750 N N . ASP A 1 97 ? 3.188 4.141 10.819 1.00 95.25 97 ASP A N 1
ATOM 751 C CA . ASP A 1 97 ? 3.471 4.304 12.242 1.00 95.25 97 ASP A CA 1
ATOM 752 C C . ASP A 1 97 ? 2.212 4.775 12.973 1.00 95.25 97 ASP A C 1
ATOM 754 O O . ASP A 1 97 ? 2.146 5.853 13.560 1.00 95.25 97 ASP A O 1
ATOM 758 N N . GLN A 1 98 ? 1.161 3.967 12.851 1.00 93.06 98 GLN A N 1
ATOM 759 C CA . GLN A 1 98 ? -0.090 4.178 13.560 1.00 93.06 98 GLN A CA 1
ATOM 760 C C . GLN A 1 98 ? -0.618 2.850 14.091 1.00 93.06 98 GLN A C 1
ATOM 762 O O . GLN A 1 98 ? -0.700 1.851 13.375 1.00 93.06 98 GLN A O 1
ATOM 767 N N . ASN A 1 99 ? -1.007 2.833 15.364 1.00 93.19 99 ASN A N 1
ATOM 768 C CA . ASN A 1 99 ? -1.497 1.629 16.024 1.00 93.19 99 ASN A CA 1
ATOM 769 C C . ASN A 1 99 ? -2.968 1.349 15.665 1.00 93.19 99 ASN A C 1
ATOM 771 O O . ASN A 1 99 ? -3.870 1.564 16.473 1.00 93.19 99 ASN A O 1
ATOM 775 N N . SER A 1 100 ? -3.210 0.895 14.437 1.00 93.50 100 SER A N 1
ATOM 776 C CA . SER A 1 100 ? -4.542 0.562 13.916 1.00 93.50 100 SER A CA 1
ATOM 777 C C . SER A 1 100 ? -4.525 -0.756 13.140 1.00 93.50 100 SER A C 1
ATOM 779 O O . SER A 1 100 ? -3.467 -1.229 12.722 1.00 93.50 100 SER A O 1
ATOM 781 N N . SER A 1 101 ? -5.704 -1.349 12.939 1.00 95.25 101 SER A N 1
ATOM 782 C CA . SER A 1 101 ? -5.895 -2.433 11.970 1.00 95.25 101 SER A CA 1
ATOM 783 C C . SER A 1 101 ? -6.043 -1.838 10.571 1.00 95.25 101 SER A C 1
ATOM 785 O O . SER A 1 101 ? -6.849 -0.931 10.374 1.00 95.25 101 SER A O 1
ATOM 787 N N . ILE A 1 102 ? -5.243 -2.296 9.612 1.00 96.94 102 ILE A N 1
ATOM 788 C CA . ILE A 1 102 ? -5.224 -1.782 8.242 1.00 96.94 102 ILE A CA 1
ATOM 789 C C . ILE A 1 102 ? -5.311 -2.967 7.287 1.00 96.94 102 ILE A C 1
ATOM 791 O O . ILE A 1 102 ? -4.429 -3.827 7.260 1.00 96.94 102 ILE A O 1
ATOM 795 N N . ILE A 1 103 ? -6.365 -2.994 6.479 1.00 97.19 103 ILE A N 1
ATOM 796 C CA . ILE A 1 103 ? -6.501 -3.913 5.352 1.00 97.19 103 ILE A CA 1
ATOM 797 C C . ILE A 1 103 ? -6.288 -3.109 4.080 1.00 97.19 103 ILE A C 1
ATOM 799 O O . ILE A 1 103 ? -7.014 -2.153 3.820 1.00 97.19 103 ILE A O 1
ATOM 803 N N . ILE A 1 104 ? -5.320 -3.525 3.274 1.00 97.94 104 ILE A N 1
ATOM 804 C CA . ILE A 1 104 ? -5.125 -3.022 1.921 1.00 97.94 104 ILE A CA 1
ATOM 805 C C . ILE A 1 104 ? -5.420 -4.175 0.973 1.00 97.94 104 ILE A C 1
ATOM 807 O O . ILE A 1 104 ? -4.880 -5.274 1.126 1.00 97.94 104 ILE A O 1
ATOM 811 N N . ARG A 1 105 ? -6.297 -3.941 0.002 1.00 97.25 105 ARG A N 1
ATOM 812 C CA . ARG A 1 105 ? -6.656 -4.927 -1.016 1.00 97.25 105 ARG A CA 1
ATOM 813 C C . ARG A 1 105 ? -6.805 -4.270 -2.371 1.00 97.25 105 ARG A C 1
ATOM 815 O O . ARG A 1 105 ? -7.097 -3.079 -2.456 1.00 97.25 105 ARG A O 1
ATOM 822 N N . ASN A 1 106 ? -6.653 -5.048 -3.427 1.00 97.00 106 ASN A N 1
ATOM 823 C CA . ASN A 1 106 ? -7.012 -4.582 -4.754 1.00 97.00 106 ASN A CA 1
ATOM 824 C C . ASN A 1 106 ? -8.538 -4.681 -4.990 1.00 97.00 106 ASN A C 1
ATOM 826 O O . ASN A 1 106 ? -9.267 -5.384 -4.279 1.00 97.00 106 ASN A O 1
ATOM 830 N N . ALA A 1 107 ? -9.035 -3.959 -5.994 1.00 96.19 107 ALA A N 1
ATOM 831 C CA . ALA A 1 107 ? -10.448 -3.980 -6.378 1.00 96.19 107 ALA A CA 1
ATOM 832 C C . ALA A 1 107 ? -10.843 -5.166 -7.280 1.00 96.19 107 ALA A C 1
ATOM 834 O O . ALA A 1 107 ? -12.034 -5.439 -7.439 1.00 96.19 107 ALA A O 1
ATOM 835 N N . TYR A 1 108 ? -9.870 -5.860 -7.878 1.00 94.81 108 TYR A N 1
ATOM 836 C CA . TYR A 1 108 ? -10.094 -6.803 -8.978 1.00 94.81 108 TYR A CA 1
ATOM 837 C C . TYR A 1 108 ? -9.549 -8.207 -8.688 1.00 94.81 108 TYR A C 1
ATOM 839 O O . TYR A 1 108 ? -9.000 -8.490 -7.629 1.00 94.81 108 TYR A O 1
ATOM 847 N N . THR A 1 109 ? -9.703 -9.131 -9.635 1.00 92.31 109 THR A N 1
ATOM 848 C CA . THR A 1 109 ? -9.151 -10.489 -9.506 1.00 92.31 109 THR A CA 1
ATOM 849 C C . THR A 1 109 ? -7.660 -10.542 -9.819 1.00 92.31 109 THR A C 1
ATOM 851 O O . THR A 1 109 ? -6.932 -11.279 -9.165 1.00 92.31 109 THR A O 1
ATOM 854 N N . THR A 1 110 ? -7.194 -9.746 -10.782 1.00 94.81 110 THR A N 1
ATOM 855 C CA . THR A 1 110 ? -5.768 -9.640 -11.116 1.00 94.81 110 THR A CA 1
ATOM 856 C C . THR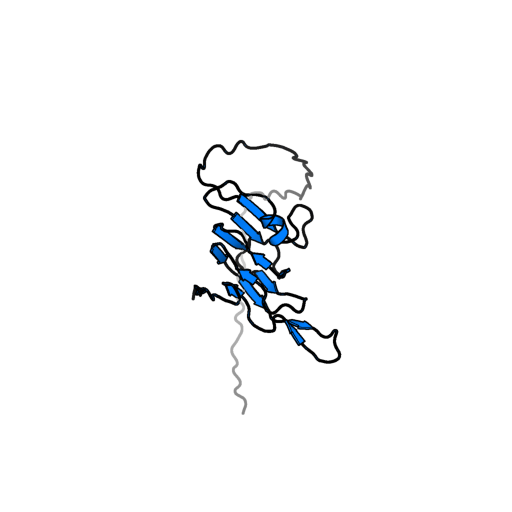 A 1 110 ? -5.028 -8.877 -10.018 1.00 94.81 110 THR A C 1
ATOM 858 O O . THR A 1 110 ? -5.486 -7.781 -9.682 1.00 94.81 110 THR A O 1
ATOM 861 N N . PRO A 1 111 ? -3.914 -9.406 -9.476 1.00 97.00 111 PRO A N 1
ATOM 862 C CA . PRO A 1 111 ? -3.146 -8.721 -8.445 1.00 97.00 111 PRO A CA 1
ATOM 863 C C . PRO A 1 111 ? -2.745 -7.301 -8.857 1.00 97.00 111 PRO A C 1
ATOM 865 O O . PRO A 1 111 ? -2.406 -7.060 -10.017 1.00 97.00 111 PRO A O 1
ATOM 868 N N . THR A 1 112 ? -2.746 -6.368 -7.903 1.00 97.62 112 THR A N 1
ATOM 869 C CA . THR A 1 112 ? -2.092 -5.068 -8.109 1.00 97.62 112 THR A CA 1
ATOM 870 C C . THR A 1 112 ? -0.588 -5.246 -7.939 1.00 97.62 112 THR A C 1
ATOM 872 O O . THR A 1 112 ? -0.130 -5.862 -6.974 1.00 97.62 112 THR A O 1
ATOM 875 N N . ILE A 1 113 ? 0.184 -4.687 -8.863 1.00 97.75 113 ILE A N 1
ATOM 876 C CA . ILE A 1 113 ? 1.640 -4.696 -8.810 1.00 97.75 113 ILE A CA 1
ATOM 877 C C . ILE A 1 113 ? 2.106 -3.476 -8.021 1.00 97.75 113 ILE A C 1
ATOM 879 O O . ILE A 1 113 ? 1.939 -2.345 -8.468 1.00 97.75 113 ILE A O 1
ATOM 883 N N . TRP A 1 114 ? 2.703 -3.702 -6.856 1.00 97.88 114 TRP A N 1
ATOM 884 C CA . TRP A 1 114 ? 3.254 -2.651 -6.010 1.00 97.88 114 TRP A CA 1
ATOM 885 C C . TRP A 1 114 ? 4.766 -2.542 -6.213 1.00 97.88 114 TRP A C 1
ATOM 887 O O . TRP A 1 114 ? 5.502 -3.527 -6.104 1.00 97.88 114 TRP A O 1
ATOM 897 N N . GLN A 1 115 ? 5.237 -1.333 -6.493 1.00 96.06 115 GLN A N 1
ATOM 898 C CA . GLN A 1 115 ? 6.652 -1.010 -6.647 1.00 96.06 115 GLN A CA 1
ATOM 899 C C . GLN A 1 115 ? 7.008 0.325 -5.978 1.00 96.06 115 GLN A C 1
ATOM 901 O O . GLN A 1 115 ? 6.142 1.058 -5.500 1.00 96.06 115 GLN A O 1
ATOM 906 N N . ILE A 1 116 ? 8.298 0.644 -5.966 1.00 94.81 116 ILE A N 1
ATOM 907 C CA . ILE A 1 116 ? 8.820 1.971 -5.629 1.00 94.81 116 ILE A CA 1
ATOM 908 C C . ILE A 1 116 ? 9.780 2.416 -6.723 1.00 94.81 116 ILE A C 1
ATOM 910 O O . ILE A 1 116 ? 10.499 1.593 -7.284 1.00 94.81 116 ILE A O 1
ATOM 914 N N . ASP A 1 117 ? 9.816 3.712 -6.992 1.00 90.50 117 ASP A N 1
ATOM 915 C CA . ASP A 1 117 ? 10.722 4.346 -7.953 1.00 90.50 117 ASP A CA 1
ATOM 916 C C . ASP A 1 117 ? 11.762 5.263 -7.298 1.00 90.50 117 ASP A C 1
ATOM 918 O O . ASP A 1 117 ? 12.540 5.939 -7.971 1.00 90.50 117 ASP A O 1
ATOM 922 N N . THR A 1 118 ? 11.830 5.226 -5.969 1.00 87.81 118 THR A N 1
ATOM 923 C CA . THR A 1 118 ? 12.808 5.941 -5.155 1.00 87.81 118 THR A CA 1
ATOM 924 C C . THR A 1 118 ? 13.721 4.965 -4.418 1.00 87.81 118 THR A C 1
ATOM 926 O O . THR A 1 118 ? 13.331 3.839 -4.110 1.00 87.81 118 THR A O 1
ATOM 929 N N . MET A 1 119 ? 14.930 5.419 -4.074 1.00 83.88 119 MET A N 1
ATOM 930 C CA . MET A 1 119 ? 15.960 4.635 -3.374 1.00 83.88 119 MET A CA 1
ATOM 931 C C . MET A 1 119 ? 15.615 4.397 -1.891 1.00 83.88 119 MET A C 1
ATOM 933 O O . MET A 1 119 ? 16.308 4.879 -0.998 1.00 83.88 119 MET A O 1
ATOM 937 N N . ASN A 1 120 ? 14.540 3.653 -1.624 1.00 85.56 120 ASN A N 1
ATOM 938 C CA . ASN A 1 120 ? 14.191 3.166 -0.291 1.00 85.56 120 ASN A CA 1
ATOM 939 C C . ASN A 1 120 ? 14.597 1.696 -0.115 1.00 85.56 120 ASN A C 1
ATOM 941 O O . ASN A 1 120 ? 14.620 0.905 -1.063 1.00 85.56 120 ASN A O 1
ATOM 945 N N . GLY A 1 121 ? 14.917 1.337 1.131 1.00 87.44 121 GLY A N 1
ATOM 946 C CA . GLY A 1 121 ? 15.299 -0.026 1.507 1.00 87.44 121 GLY A CA 1
ATOM 947 C C . GLY A 1 121 ? 14.172 -1.040 1.335 1.00 87.44 121 GLY A C 1
ATOM 948 O O . GLY A 1 121 ? 14.435 -2.219 1.089 1.00 87.44 121 GLY A O 1
ATOM 949 N N . GLU A 1 122 ? 12.931 -0.570 1.414 1.00 91.88 122 GLU A N 1
ATOM 950 C CA . GLU A 1 122 ? 11.723 -1.372 1.369 1.00 91.88 122 GLU A CA 1
ATOM 951 C C . GLU A 1 122 ? 10.582 -0.652 0.659 1.00 91.88 122 GLU A C 1
ATOM 953 O O . GLU A 1 122 ? 10.620 0.566 0.509 1.00 91.88 122 GLU A O 1
ATOM 958 N N . ILE A 1 123 ? 9.574 -1.407 0.216 1.00 95.69 123 ILE A N 1
ATOM 959 C CA . ILE A 1 123 ? 8.334 -0.844 -0.339 1.00 95.69 123 ILE A CA 1
ATOM 960 C C . ILE A 1 123 ? 7.416 -0.426 0.809 1.00 95.69 123 ILE A C 1
ATOM 962 O O . ILE A 1 123 ? 6.846 0.661 0.780 1.00 95.69 123 ILE A O 1
ATOM 966 N N . ILE A 1 124 ? 7.302 -1.271 1.840 1.00 96.12 124 ILE A N 1
ATOM 967 C CA . ILE A 1 124 ? 6.445 -1.020 3.003 1.00 96.12 124 ILE A CA 1
ATOM 968 C C . ILE A 1 124 ? 7.257 -1.129 4.294 1.00 96.12 124 ILE A C 1
ATOM 970 O O . ILE A 1 124 ? 7.897 -2.149 4.548 1.00 96.12 124 ILE A O 1
ATOM 974 N N . GLN A 1 125 ? 7.166 -0.108 5.141 1.00 94.88 125 GLN A N 1
ATOM 975 C CA . GLN A 1 125 ? 7.729 -0.066 6.484 1.00 94.88 125 GLN A CA 1
ATOM 976 C C . GLN A 1 125 ? 6.603 -0.009 7.528 1.00 94.88 125 GLN A C 1
ATOM 978 O O . GLN A 1 125 ? 5.956 1.021 7.695 1.00 94.88 125 GLN A O 1
ATOM 983 N N . LEU A 1 126 ? 6.371 -1.104 8.251 1.00 94.94 126 LEU A N 1
ATOM 984 C CA . LEU A 1 126 ? 5.381 -1.202 9.327 1.00 94.94 126 LEU A CA 1
ATOM 985 C C . LEU A 1 126 ? 6.052 -1.077 10.702 1.00 94.94 126 LEU A C 1
ATOM 987 O O . LEU A 1 126 ? 6.571 -2.054 11.240 1.00 94.94 126 LEU A O 1
ATOM 991 N N . ILE A 1 127 ? 6.014 0.108 11.305 1.00 93.38 127 ILE A N 1
ATOM 992 C CA . ILE A 1 127 ? 6.591 0.354 12.636 1.00 93.38 127 ILE A CA 1
ATOM 993 C C . ILE A 1 127 ? 5.604 -0.066 13.732 1.00 93.38 127 ILE A C 1
ATOM 995 O O . ILE A 1 127 ? 5.947 -0.838 14.636 1.00 93.38 127 ILE A O 1
ATOM 999 N N . THR A 1 128 ? 4.357 0.398 13.631 1.00 91.56 128 THR A N 1
ATOM 1000 C CA . THR A 1 128 ? 3.268 0.094 14.571 1.00 91.56 128 THR A CA 1
ATOM 1001 C C . THR A 1 128 ? 1.962 -0.220 13.836 1.00 91.56 128 THR A C 1
ATOM 1003 O O . THR A 1 128 ? 1.786 0.157 12.682 1.00 91.56 128 THR A O 1
ATOM 1006 N N . GLY A 1 129 ? 1.054 -0.944 14.504 1.00 91.44 129 GLY A N 1
ATOM 1007 C CA . GLY A 1 129 ? -0.223 -1.394 13.938 1.00 91.44 129 GLY A CA 1
ATOM 1008 C C . GLY A 1 129 ? -0.201 -2.817 13.377 1.00 91.44 129 GLY A C 1
ATOM 1009 O O . GLY A 1 129 ? 0.760 -3.567 13.565 1.00 91.44 129 GLY A O 1
ATOM 1010 N N . ASN A 1 130 ? -1.295 -3.185 12.708 1.00 93.25 130 ASN A N 1
ATOM 1011 C CA . ASN A 1 130 ? -1.484 -4.474 12.046 1.00 93.25 130 ASN A CA 1
ATOM 1012 C C . ASN A 1 130 ? -1.826 -4.237 10.575 1.00 93.25 130 ASN A C 1
ATOM 1014 O O . ASN A 1 130 ? -2.821 -3.579 10.278 1.00 93.25 130 ASN A O 1
ATOM 1018 N N . LEU A 1 131 ? -1.034 -4.805 9.667 1.00 95.50 131 LEU A N 1
ATOM 1019 C CA . LEU A 1 131 ? -1.239 -4.686 8.227 1.00 95.50 131 LEU A CA 1
ATOM 1020 C C . LEU A 1 131 ? -1.635 -6.034 7.626 1.00 95.50 131 LEU A 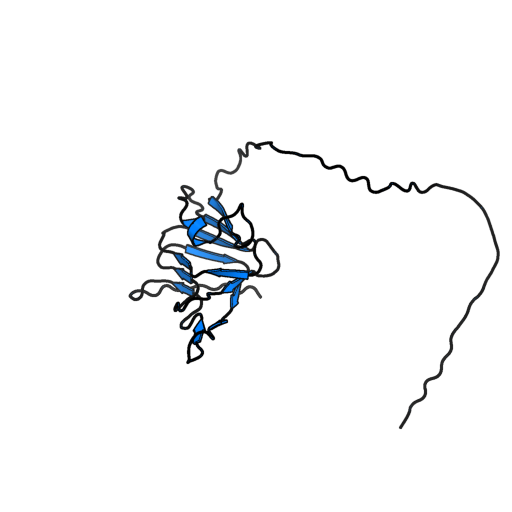C 1
ATOM 1022 O O . LEU A 1 131 ? -0.941 -7.031 7.816 1.00 95.50 131 LEU A O 1
ATOM 1026 N N . THR A 1 132 ? -2.716 -6.040 6.853 1.00 95.88 132 THR A N 1
ATOM 1027 C CA . THR A 1 132 ? -3.109 -7.149 5.980 1.00 95.88 132 THR A CA 1
ATOM 1028 C C . THR A 1 132 ? -3.065 -6.675 4.535 1.00 95.88 132 THR A C 1
ATOM 1030 O O . THR A 1 132 ? -3.709 -5.687 4.193 1.00 95.88 132 THR A O 1
ATOM 1033 N N . LEU A 1 133 ? -2.323 -7.389 3.692 1.00 96.25 133 LEU A N 1
ATOM 1034 C CA . LEU A 1 133 ? -2.247 -7.150 2.252 1.00 96.25 133 LEU A CA 1
ATOM 1035 C C . LEU A 1 133 ? -2.938 -8.299 1.524 1.00 96.25 133 LEU A C 1
ATOM 1037 O O . LEU A 1 133 ? -2.661 -9.462 1.815 1.00 96.25 133 LEU A O 1
ATOM 1041 N N . ILE A 1 134 ? -3.828 -7.982 0.588 1.00 95.94 134 ILE A N 1
ATOM 1042 C CA . ILE A 1 134 ? -4.608 -8.981 -0.145 1.00 95.94 134 ILE A CA 1
ATOM 1043 C C . ILE A 1 134 ? -4.444 -8.761 -1.646 1.00 95.94 134 ILE A C 1
ATOM 1045 O O . ILE A 1 1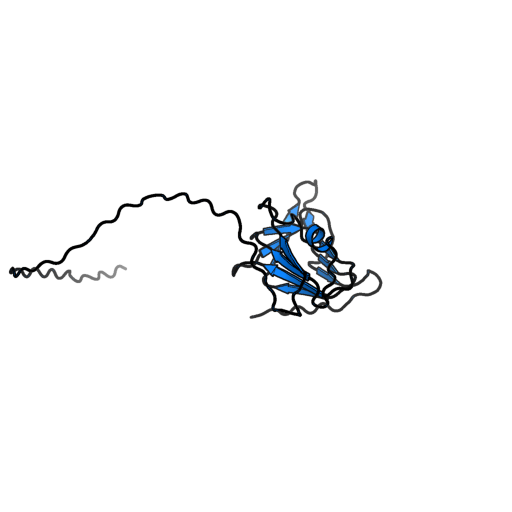34 ? -4.806 -7.702 -2.153 1.00 95.94 134 ILE A O 1
ATOM 1049 N N . ASN A 1 135 ? -3.975 -9.808 -2.334 1.00 95.38 135 ASN A N 1
ATOM 1050 C CA . ASN A 1 135 ? -3.878 -9.888 -3.794 1.00 95.38 135 ASN A CA 1
ATOM 1051 C C . ASN A 1 135 ? -2.927 -8.841 -4.410 1.00 95.38 135 ASN A C 1
ATOM 1053 O O . ASN A 1 135 ? -3.317 -8.011 -5.234 1.00 95.38 135 ASN A O 1
ATOM 1057 N N . PHE A 1 136 ? -1.664 -8.903 -3.981 1.00 95.88 136 PHE A N 1
ATOM 1058 C CA . PHE A 1 136 ? -0.579 -8.055 -4.465 1.00 95.88 136 PHE A CA 1
ATOM 1059 C C . PHE A 1 136 ? 0.576 -8.882 -5.013 1.00 95.88 136 PHE A C 1
ATOM 1061 O O . PHE A 1 136 ? 0.932 -9.921 -4.455 1.00 95.88 136 PHE A O 1
ATOM 1068 N N . GLU A 1 137 ? 1.209 -8.346 -6.046 1.00 96.12 137 GLU A N 1
ATOM 1069 C CA . GLU A 1 137 ? 2.546 -8.728 -6.478 1.00 96.12 137 GLU A CA 1
ATOM 1070 C C . GLU A 1 137 ? 3.500 -7.572 -6.183 1.00 96.12 137 GLU A C 1
ATOM 1072 O O . GLU A 1 137 ? 3.137 -6.410 -6.340 1.00 96.12 137 GLU A O 1
ATOM 1077 N N . PHE A 1 138 ? 4.728 -7.869 -5.767 1.00 95.12 138 PHE A N 1
ATOM 1078 C CA . PHE A 1 138 ? 5.751 -6.844 -5.587 1.00 95.12 138 PHE A CA 1
ATOM 1079 C C . PHE A 1 138 ? 6.753 -6.900 -6.729 1.00 95.12 138 PHE A C 1
ATOM 1081 O O . PHE A 1 138 ? 7.252 -7.976 -7.067 1.00 95.12 138 PHE A O 1
ATOM 1088 N N . ARG A 1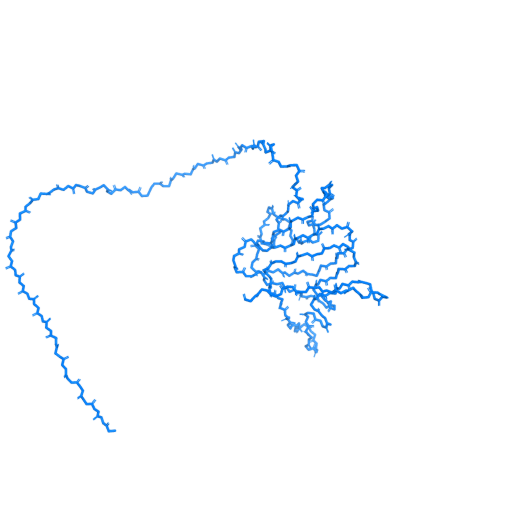 139 ? 7.080 -5.740 -7.301 1.00 92.81 139 ARG A N 1
ATOM 1089 C CA . ARG A 1 139 ? 8.037 -5.638 -8.402 1.00 92.81 139 ARG A CA 1
ATOM 1090 C C . ARG A 1 139 ? 9.295 -4.903 -7.957 1.00 92.81 139 ARG A C 1
ATOM 1092 O O . ARG A 1 139 ? 9.232 -3.806 -7.411 1.00 92.81 139 ARG A O 1
ATOM 1099 N N . PHE A 1 140 ? 10.440 -5.509 -8.260 1.00 90.06 140 PHE A N 1
ATOM 1100 C CA . PHE A 1 140 ? 11.727 -4.827 -8.238 1.00 90.06 140 PHE A CA 1
ATOM 1101 C C . PHE A 1 140 ? 11.922 -4.102 -9.564 1.00 90.06 140 PHE A C 1
ATOM 1103 O O . PHE A 1 140 ? 11.755 -4.712 -10.624 1.00 90.06 140 PHE A O 1
ATOM 1110 N N . ILE A 1 141 ? 12.306 -2.832 -9.515 1.00 88.75 141 ILE A N 1
ATOM 1111 C CA . ILE A 1 141 ? 12.620 -2.068 -10.721 1.00 88.75 141 ILE A CA 1
ATOM 1112 C C . ILE A 1 141 ? 14.093 -1.673 -10.754 1.00 88.75 141 ILE A C 1
ATOM 1114 O O . ILE A 1 141 ? 14.750 -1.550 -9.719 1.00 88.75 141 ILE A O 1
ATOM 1118 N N . PHE A 1 142 ? 14.607 -1.479 -11.965 1.00 86.38 142 PHE A N 1
ATOM 1119 C CA . PHE A 1 142 ? 15.935 -0.928 -12.194 1.00 86.38 142 PHE A CA 1
ATOM 1120 C C . PHE A 1 142 ? 15.840 0.587 -12.322 1.00 86.38 142 PHE A C 1
ATOM 1122 O O . PHE A 1 142 ? 15.145 1.092 -13.202 1.00 86.38 142 PHE A O 1
ATOM 1129 N N . LEU A 1 143 ? 16.586 1.305 -11.490 1.00 81.62 143 LEU A N 1
ATOM 1130 C CA . LEU A 1 143 ? 16.805 2.732 -11.662 1.00 81.62 143 LEU A CA 1
ATOM 1131 C C . LEU A 1 143 ? 18.045 2.929 -12.535 1.00 81.62 143 LEU A C 1
ATOM 1133 O O . LEU A 1 143 ? 19.168 2.613 -12.142 1.00 81.62 143 LEU A O 1
ATOM 1137 N N . SER A 1 144 ? 17.825 3.430 -13.749 1.00 72.12 144 SER A N 1
ATOM 1138 C CA . SER A 1 144 ? 18.860 3.705 -14.755 1.00 72.12 144 SER A CA 1
ATOM 1139 C C . SER A 1 144 ? 19.389 5.144 -14.712 1.00 72.12 144 SER A C 1
ATOM 1141 O O . SER A 1 144 ? 20.103 5.561 -15.619 1.00 72.12 144 SER A O 1
ATOM 1143 N N . ASN A 1 145 ? 19.006 5.920 -13.695 1.00 67.25 145 ASN A N 1
ATOM 1144 C CA . ASN A 1 145 ? 19.286 7.357 -13.624 1.00 67.25 145 ASN A CA 1
ATOM 1145 C C . ASN A 1 145 ? 20.704 7.671 -13.115 1.00 67.25 145 ASN A C 1
ATOM 1147 O O . ASN A 1 145 ? 21.168 8.797 -13.283 1.00 67.25 145 ASN A O 1
ATOM 1151 N N . ASP A 1 146 ? 21.393 6.678 -12.546 1.00 60.19 146 ASP A N 1
ATOM 1152 C CA . ASP A 1 146 ? 22.753 6.795 -12.024 1.00 60.19 146 ASP A CA 1
ATOM 1153 C C . ASP A 1 146 ? 23.772 6.067 -12.911 1.00 60.19 146 ASP A C 1
ATOM 1155 O O . ASP A 1 146 ? 23.457 5.136 -13.654 1.00 60.19 146 ASP A O 1
ATOM 1159 N N . SER A 1 147 ? 25.043 6.456 -12.788 1.00 69.62 147 SER A N 1
ATOM 1160 C CA . SER A 1 147 ? 26.183 5.805 -13.449 1.00 69.62 147 SER A CA 1
ATOM 1161 C C . SER A 1 147 ? 26.408 4.350 -13.011 1.00 69.62 147 SER A C 1
ATOM 1163 O O . SER A 1 147 ? 27.167 3.628 -13.660 1.00 69.62 147 SER A O 1
ATOM 1165 N N . VAL A 1 148 ? 25.735 3.904 -11.944 1.00 70.50 148 VAL A N 1
ATOM 1166 C CA . VAL A 1 148 ? 25.688 2.510 -11.492 1.00 70.50 148 VAL A CA 1
ATOM 1167 C C . VAL A 1 148 ? 24.220 2.076 -11.391 1.00 70.50 148 VAL A C 1
ATOM 1169 O O . VAL A 1 148 ? 23.475 2.673 -10.612 1.00 70.50 148 VAL A O 1
ATOM 1172 N N . PRO A 1 149 ? 23.786 1.045 -12.141 1.00 72.00 149 PRO A N 1
ATOM 1173 C CA . PRO A 1 149 ? 22.409 0.571 -12.081 1.00 72.00 149 PRO A CA 1
ATOM 1174 C C . PRO A 1 149 ? 22.080 0.070 -10.674 1.00 72.00 149 PRO A C 1
ATOM 1176 O O . PRO A 1 149 ? 22.818 -0.737 -10.105 1.00 72.00 149 PRO A O 1
ATOM 1179 N N . SER A 1 150 ? 20.958 0.540 -10.134 1.00 81.44 150 SER A N 1
ATOM 1180 C CA . SER A 1 150 ? 20.488 0.178 -8.795 1.00 81.44 150 SER A CA 1
ATOM 1181 C C . SER A 1 150 ? 19.110 -0.474 -8.861 1.00 81.44 150 SER A C 1
ATOM 1183 O O . SER A 1 150 ? 18.273 -0.094 -9.678 1.00 81.44 150 SER A O 1
ATOM 1185 N N . PHE A 1 151 ? 18.875 -1.467 -8.003 1.00 83.75 151 PHE A N 1
ATOM 1186 C CA . PHE A 1 151 ? 17.565 -2.098 -7.833 1.00 83.75 151 PHE A CA 1
ATOM 1187 C C . PHE A 1 151 ? 16.777 -1.382 -6.742 1.00 83.75 151 PHE A C 1
ATOM 1189 O O . PHE A 1 151 ? 17.360 -0.958 -5.746 1.00 83.75 151 PHE A O 1
ATOM 1196 N N . CYS A 1 152 ? 15.461 -1.290 -6.899 1.00 87.31 152 CYS A N 1
ATOM 1197 C CA . CYS A 1 152 ? 14.557 -0.767 -5.880 1.00 87.31 152 CYS A CA 1
ATOM 1198 C C . CYS A 1 152 ? 13.364 -1.718 -5.674 1.00 87.31 152 CYS A C 1
ATOM 1200 O O . CYS A 1 152 ? 12.732 -2.084 -6.668 1.00 87.31 152 CYS A O 1
ATOM 1202 N N . PRO A 1 153 ? 13.053 -2.128 -4.424 1.00 89.69 153 PRO A N 1
ATOM 1203 C CA . PRO A 1 153 ? 13.820 -1.874 -3.192 1.00 89.69 153 PRO A CA 1
ATOM 1204 C C . PRO A 1 153 ? 15.167 -2.615 -3.164 1.00 89.69 153 PRO A C 1
ATOM 1206 O O . PRO A 1 153 ? 15.326 -3.648 -3.813 1.00 89.69 153 PRO A O 1
ATOM 1209 N N . ASN A 1 154 ? 16.137 -2.103 -2.395 1.00 87.31 154 ASN A N 1
ATOM 1210 C CA . ASN A 1 154 ? 17.490 -2.679 -2.313 1.00 87.31 154 ASN A CA 1
ATOM 1211 C C . ASN A 1 154 ? 17.792 -3.473 -1.027 1.00 87.31 154 ASN A C 1
ATOM 1213 O O . ASN A 1 154 ? 18.897 -4.005 -0.907 1.00 87.31 154 ASN A O 1
ATOM 1217 N N . LYS A 1 155 ? 16.849 -3.579 -0.077 1.00 88.69 155 LYS A N 1
ATOM 1218 C CA . LYS A 1 155 ? 17.000 -4.428 1.122 1.00 88.69 155 LYS A CA 1
ATOM 1219 C C . LYS A 1 155 ? 15.938 -5.523 1.197 1.00 88.69 155 LYS A C 1
ATOM 1221 O O . LYS A 1 155 ? 16.284 -6.699 1.233 1.00 88.69 155 LYS A O 1
ATOM 1226 N N . GLN A 1 156 ? 14.657 -5.162 1.235 1.00 88.69 156 GLN A N 1
ATOM 1227 C CA . GLN A 1 156 ? 13.543 -6.099 1.449 1.00 88.69 156 GLN A CA 1
ATOM 1228 C C . GLN A 1 156 ? 12.237 -5.561 0.856 1.00 88.69 156 GLN A C 1
ATOM 1230 O O . GLN A 1 156 ? 12.151 -4.390 0.532 1.00 88.69 156 GLN A O 1
ATOM 1235 N N . LEU A 1 157 ? 11.201 -6.388 0.699 1.00 91.75 157 LEU A N 1
ATOM 1236 C CA . LEU A 1 157 ? 9.900 -5.912 0.194 1.00 91.75 157 LEU A CA 1
ATOM 1237 C C . LEU A 1 157 ? 9.099 -5.192 1.287 1.00 91.75 157 LEU A C 1
ATOM 1239 O O . LEU A 1 157 ? 8.629 -4.073 1.093 1.00 91.75 157 LEU A O 1
ATOM 1243 N N . VAL A 1 158 ? 8.987 -5.836 2.450 1.00 91.88 158 VAL A N 1
ATOM 1244 C CA . VAL A 1 158 ? 8.255 -5.334 3.614 1.00 91.88 158 VAL A CA 1
ATOM 1245 C C . VAL A 1 158 ? 9.130 -5.475 4.853 1.00 91.88 158 VAL A C 1
ATOM 1247 O O . VAL A 1 158 ? 9.656 -6.554 5.124 1.00 91.88 158 VAL A O 1
ATOM 1250 N N . PHE A 1 159 ? 9.255 -4.398 5.619 1.00 91.25 159 PHE A N 1
ATOM 1251 C CA . PHE A 1 159 ? 9.834 -4.391 6.957 1.00 91.25 159 PHE A CA 1
ATOM 1252 C C . PHE A 1 159 ? 8.719 -4.300 7.998 1.00 91.25 159 PHE A C 1
ATOM 1254 O O . PHE A 1 159 ? 7.843 -3.450 7.851 1.00 91.25 159 PHE A O 1
ATOM 1261 N N . ALA A 1 160 ? 8.763 -5.097 9.070 1.00 90.38 160 ALA A N 1
ATOM 1262 C CA . ALA A 1 160 ? 7.986 -4.792 10.272 1.00 90.38 160 ALA A CA 1
ATOM 1263 C C . ALA A 1 160 ? 8.864 -4.735 11.515 1.00 90.38 160 ALA A C 1
ATOM 1265 O O . ALA A 1 160 ? 9.619 -5.663 11.814 1.00 90.38 160 ALA A O 1
ATOM 1266 N N . GLY A 1 161 ? 8.685 -3.667 12.281 1.00 83.69 161 GLY A N 1
ATOM 1267 C CA . GLY A 1 161 ? 9.447 -3.381 13.480 1.00 83.69 161 GLY A CA 1
ATOM 1268 C C . GLY A 1 161 ? 10.115 -2.015 13.437 1.00 83.69 161 GLY A C 1
ATOM 1269 O O . GLY A 1 161 ? 9.859 -1.187 12.566 1.00 83.69 161 GLY A O 1
ATOM 1270 N N . ASN A 1 162 ? 10.981 -1.804 14.417 1.00 75.75 162 ASN A N 1
ATOM 1271 C CA . ASN A 1 162 ? 11.951 -0.716 14.438 1.00 75.75 162 ASN A CA 1
ATOM 1272 C C . ASN A 1 162 ? 13.348 -1.331 14.233 1.00 75.75 162 ASN A C 1
ATOM 1274 O O . ASN A 1 162 ? 13.507 -2.534 14.446 1.00 75.75 162 ASN A O 1
ATOM 1278 N N . GLU A 1 163 ? 14.357 -0.546 13.852 1.00 66.81 163 GLU A N 1
ATOM 1279 C CA . GLU A 1 163 ? 15.744 -1.019 13.695 1.00 66.81 163 GLU A CA 1
ATOM 1280 C C . GLU A 1 163 ? 16.262 -1.744 14.956 1.00 66.81 163 GLU A C 1
ATOM 1282 O O . GLU A 1 163 ? 17.058 -2.674 14.851 1.00 66.81 163 GLU A O 1
ATOM 1287 N N . ASP A 1 164 ? 15.703 -1.417 16.127 1.00 67.50 164 ASP A N 1
ATOM 1288 C CA . ASP A 1 164 ? 16.025 -2.039 17.416 1.00 67.50 164 ASP A CA 1
ATOM 1289 C C . ASP A 1 164 ? 15.142 -3.249 17.800 1.00 67.50 164 ASP A C 1
ATOM 1291 O O . ASP A 1 164 ? 15.421 -3.930 18.785 1.00 67.50 164 ASP A O 1
ATOM 1295 N N . ASN A 1 165 ? 14.040 -3.512 17.087 1.00 62.09 165 ASN A N 1
ATOM 1296 C CA . ASN A 1 165 ? 13.079 -4.576 17.413 1.00 62.09 165 ASN A CA 1
ATOM 1297 C C . ASN A 1 165 ? 12.332 -5.060 16.163 1.00 62.09 165 ASN A C 1
ATOM 1299 O O . ASN A 1 165 ? 11.295 -4.505 15.784 1.00 62.09 165 ASN A O 1
ATOM 1303 N N . VAL A 1 166 ? 12.834 -6.136 15.556 1.00 65.19 166 VAL A N 1
ATOM 1304 C CA . VAL A 1 166 ? 12.214 -6.788 14.394 1.00 65.19 166 VAL A CA 1
ATOM 1305 C C . VAL A 1 166 ? 10.976 -7.575 14.829 1.00 65.19 166 VAL A C 1
ATOM 1307 O O . VAL A 1 166 ? 11.041 -8.410 15.734 1.00 65.19 166 VAL A O 1
ATOM 1310 N N . ARG A 1 167 ? 9.835 -7.338 14.173 1.00 62.47 167 ARG A N 1
ATOM 1311 C CA . ARG A 1 167 ? 8.594 -8.096 14.390 1.00 62.47 167 ARG A CA 1
ATOM 1312 C C . ARG A 1 167 ? 8.454 -9.198 13.345 1.00 62.47 167 ARG A C 1
ATOM 1314 O O . ARG A 1 167 ? 8.883 -9.067 12.203 1.00 62.47 167 ARG A O 1
ATOM 1321 N N . LYS A 1 168 ? 7.831 -10.309 13.740 1.00 52.97 168 LYS A N 1
ATOM 1322 C CA . LYS A 1 168 ? 7.593 -11.448 12.850 1.00 52.97 168 LYS A CA 1
ATOM 1323 C C . LYS A 1 168 ? 6.529 -11.074 11.813 1.00 52.97 168 LYS A C 1
ATOM 1325 O O . LYS A 1 168 ? 5.370 -10.895 12.177 1.00 52.97 168 LYS A O 1
ATOM 1330 N N . LEU A 1 169 ? 6.914 -10.984 10.539 1.00 58.41 169 LEU A N 1
ATOM 1331 C CA . LEU A 1 169 ? 5.958 -10.942 9.431 1.00 58.41 169 LEU A CA 1
ATOM 1332 C C . LEU A 1 169 ? 5.375 -12.337 9.213 1.00 58.41 169 LEU A C 1
ATOM 1334 O O . LEU A 1 169 ? 6.116 -13.318 9.131 1.00 58.41 169 LEU A O 1
ATOM 1338 N N . LEU A 1 170 ? 4.053 -12.423 9.095 1.0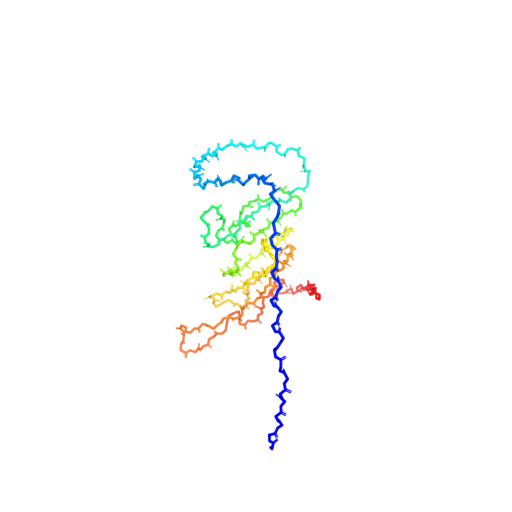0 50.94 170 LEU A N 1
ATOM 1339 C CA . LEU A 1 170 ? 3.369 -13.649 8.707 1.00 50.94 170 LEU A CA 1
ATOM 1340 C C . LEU A 1 170 ? 2.787 -13.452 7.309 1.00 50.94 170 LEU A C 1
ATOM 1342 O O . LEU A 1 170 ? 1.786 -12.763 7.138 1.00 50.94 170 LEU A O 1
ATOM 1346 N N . PHE A 1 171 ? 3.443 -14.037 6.310 1.00 51.53 171 PHE A N 1
ATOM 1347 C CA . PHE A 1 171 ? 2.911 -14.105 4.956 1.00 51.53 171 PHE A CA 1
ATOM 1348 C C . PHE A 1 171 ? 2.012 -15.334 4.843 1.00 51.53 171 PHE A C 1
ATOM 1350 O O . PHE A 1 171 ? 2.471 -16.459 5.042 1.00 51.53 171 PHE A O 1
ATOM 1357 N N . TYR A 1 172 ? 0.745 -15.124 4.501 1.00 47.12 172 TYR A N 1
ATOM 1358 C CA . TYR A 1 172 ? -0.123 -16.199 4.037 1.00 47.12 172 TYR A CA 1
ATOM 1359 C C . TYR A 1 172 ? -0.068 -16.208 2.512 1.00 47.12 172 TYR A C 1
ATOM 1361 O O . TYR A 1 172 ? -0.703 -15.388 1.856 1.00 47.12 172 TYR A O 1
ATOM 1369 N N . LEU A 1 173 ? 0.740 -17.107 1.954 1.00 39.97 173 LEU A N 1
ATOM 1370 C CA . LEU A 1 173 ? 0.694 -17.411 0.528 1.00 39.97 173 LEU A CA 1
ATOM 1371 C C . LEU A 1 173 ? -0.472 -18.381 0.321 1.00 39.97 173 LEU A C 1
ATOM 1373 O O . LEU A 1 173 ? -0.405 -19.521 0.783 1.00 39.97 173 LEU A O 1
ATOM 1377 N N . SER A 1 174 ? -1.555 -17.920 -0.304 1.00 40.22 174 SER A N 1
ATOM 1378 C CA . SER A 1 174 ? -2.585 -18.843 -0.788 1.00 40.22 174 SER A CA 1
ATOM 1379 C C . SER A 1 174 ? -2.038 -19.617 -1.997 1.00 40.22 174 SER A C 1
ATOM 1381 O O . SER A 1 174 ? -1.369 -18.999 -2.828 1.00 40.22 174 SER A O 1
ATOM 1383 N N . PRO A 1 175 ? -2.269 -20.941 -2.070 1.00 36.81 175 PRO A N 1
ATOM 1384 C CA . PRO A 1 175 ? -1.847 -21.785 -3.188 1.00 36.81 175 PRO A CA 1
ATOM 1385 C C . PRO A 1 175 ? -2.577 -21.471 -4.497 1.00 36.81 175 PRO A C 1
ATOM 1387 O O . PRO A 1 175 ? -3.719 -20.956 -4.439 1.00 36.81 175 PRO A O 1
#